Protein AF-A0A2V6LCK4-F1 (afdb_monomer_lite)

Radius of gyration: 18.02 Å; chains: 1; bounding box: 42×27×54 Å

Structure (mmCIF, N/CA/C/O backbone):
data_AF-A0A2V6LCK4-F1
#
_entry.id   AF-A0A2V6LCK4-F1
#
loop_
_atom_site.group_PDB
_atom_site.id
_atom_site.type_symbol
_atom_site.label_atom_id
_atom_site.label_alt_id
_atom_site.label_comp_id
_atom_site.label_asym_id
_atom_site.label_entity_id
_atom_site.label_seq_id
_atom_site.pdbx_PDB_ins_code
_atom_site.Cartn_x
_atom_site.Cartn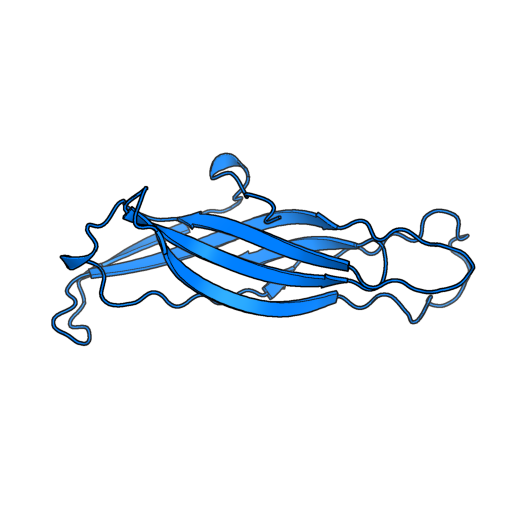_y
_atom_site.Cartn_z
_atom_site.occupancy
_atom_site.B_iso_or_equiv
_atom_site.auth_seq_id
_atom_site.auth_comp_id
_atom_site.auth_asym_id
_atom_site.auth_atom_id
_atom_site.pdbx_PDB_model_num
ATOM 1 N N . MET A 1 1 ? 8.890 13.890 -4.503 1.00 61.31 1 MET A N 1
ATOM 2 C CA . MET A 1 1 ? 7.519 14.355 -4.191 1.00 61.31 1 MET A CA 1
ATOM 3 C C . MET A 1 1 ? 6.619 13.171 -4.474 1.00 61.31 1 MET A C 1
ATOM 5 O O . MET A 1 1 ? 6.884 12.521 -5.471 1.00 61.31 1 MET A O 1
ATOM 9 N N . ALA A 1 2 ? 5.679 12.824 -3.595 1.00 78.75 2 ALA A N 1
ATOM 10 C CA . ALA A 1 2 ? 4.859 11.632 -3.807 1.00 78.75 2 ALA A CA 1
ATOM 11 C C . ALA A 1 2 ? 3.828 11.868 -4.920 1.00 78.75 2 ALA A C 1
ATOM 13 O O . ALA A 1 2 ? 3.155 12.902 -4.938 1.00 78.75 2 ALA A O 1
ATOM 14 N N . THR A 1 3 ? 3.697 10.904 -5.825 1.00 85.00 3 THR A N 1
ATOM 15 C CA . THR A 1 3 ? 2.604 10.833 -6.787 1.00 85.00 3 THR A CA 1
ATOM 16 C C . THR A 1 3 ? 1.333 10.415 -6.058 1.00 85.00 3 THR A C 1
ATOM 18 O O . THR A 1 3 ? 1.210 9.299 -5.550 1.00 85.00 3 THR A O 1
ATOM 21 N N . LYS A 1 4 ? 0.368 11.335 -5.994 1.00 88.69 4 LYS A N 1
ATOM 22 C CA . LYS A 1 4 ? -0.934 11.079 -5.377 1.00 88.69 4 LYS A CA 1
ATOM 23 C C . LYS A 1 4 ? -1.822 10.286 -6.334 1.00 88.69 4 LYS A C 1
ATOM 25 O O . LYS A 1 4 ? -2.170 10.788 -7.401 1.00 88.69 4 LYS A O 1
ATOM 30 N N . ILE A 1 5 ? -2.226 9.092 -5.917 1.00 87.44 5 ILE A N 1
ATOM 31 C CA . ILE A 1 5 ? -3.254 8.285 -6.570 1.00 87.44 5 ILE A CA 1
ATOM 32 C C . ILE A 1 5 ? -4.611 8.813 -6.104 1.00 87.44 5 ILE A C 1
ATOM 34 O O . ILE A 1 5 ? -4.933 8.789 -4.913 1.00 87.44 5 ILE A O 1
ATOM 38 N N . GLN A 1 6 ? -5.406 9.318 -7.041 1.00 85.50 6 GLN A N 1
ATOM 39 C CA . GLN A 1 6 ? -6.775 9.735 -6.757 1.00 85.50 6 GLN A CA 1
ATOM 40 C C . GLN A 1 6 ? -7.672 8.504 -6.593 1.00 85.50 6 GLN A C 1
ATOM 42 O O . GLN A 1 6 ? -7.454 7.473 -7.229 1.00 85.50 6 GLN A O 1
ATOM 47 N N . SER A 1 7 ? -8.704 8.596 -5.752 1.00 77.19 7 SER A N 1
ATOM 48 C CA . SER A 1 7 ? -9.577 7.451 -5.461 1.00 77.19 7 SER A CA 1
ATOM 49 C C . SER A 1 7 ? -10.290 6.904 -6.707 1.00 77.19 7 SER A C 1
ATOM 51 O O . SER A 1 7 ? -10.584 5.715 -6.763 1.00 77.19 7 SER A O 1
ATOM 53 N N . ASP A 1 8 ? -10.537 7.738 -7.721 1.00 82.06 8 ASP A N 1
ATOM 54 C CA . ASP A 1 8 ? -11.127 7.337 -9.006 1.00 82.06 8 ASP A CA 1
ATOM 55 C C . ASP A 1 8 ? -10.145 6.597 -9.934 1.00 82.06 8 ASP A C 1
ATOM 57 O O . ASP A 1 8 ? -10.570 5.943 -10.887 1.00 82.06 8 ASP A O 1
ATOM 61 N N . GLN A 1 9 ? -8.843 6.647 -9.642 1.00 84.81 9 GLN A N 1
ATOM 62 C CA . GLN A 1 9 ? -7.807 5.879 -10.337 1.00 84.81 9 GLN A CA 1
ATOM 63 C C . GLN A 1 9 ? -7.640 4.466 -9.764 1.00 84.81 9 GLN A C 1
ATOM 65 O O . GLN A 1 9 ? -6.986 3.628 -10.392 1.00 84.81 9 GLN A O 1
ATOM 70 N N . ILE A 1 10 ? -8.251 4.178 -8.609 1.00 86.12 10 ILE A N 1
ATOM 71 C CA . ILE A 1 10 ? -8.235 2.847 -8.007 1.00 86.12 10 ILE A CA 1
ATOM 72 C C . ILE A 1 10 ? -9.310 1.983 -8.669 1.00 86.12 10 ILE A C 1
ATOM 74 O O . ILE A 1 10 ? -10.515 2.157 -8.491 1.00 86.12 10 ILE A O 1
ATOM 78 N N . GLN A 1 11 ? -8.854 1.024 -9.460 1.00 85.75 11 GLN A N 1
ATOM 79 C CA . GLN A 1 11 ? -9.667 0.036 -10.148 1.00 85.75 11 GLN A CA 1
ATOM 80 C C . GLN A 1 11 ? -9.945 -1.159 -9.239 1.00 85.75 11 GLN A C 1
ATOM 82 O O . GLN A 1 11 ? -9.086 -1.575 -8.470 1.00 85.75 11 GLN A O 1
ATOM 87 N N . ASN A 1 12 ? -11.131 -1.759 -9.380 1.00 84.00 12 ASN A N 1
ATOM 88 C CA . ASN A 1 12 ? -11.541 -2.930 -8.596 1.00 84.00 12 ASN A CA 1
ATOM 89 C C . ASN A 1 12 ? -11.414 -2.710 -7.074 1.00 84.00 12 ASN A C 1
ATOM 91 O O . ASN A 1 12 ? -11.003 -3.613 -6.356 1.00 84.00 12 ASN A O 1
ATOM 95 N N . LEU A 1 13 ? -11.758 -1.508 -6.599 1.00 86.12 13 LEU A N 1
ATOM 96 C CA . LEU A 1 13 ? -11.770 -1.204 -5.173 1.00 86.12 13 LEU A CA 1
ATOM 97 C C . LEU A 1 13 ? -12.811 -2.078 -4.463 1.00 86.12 13 LEU A C 1
ATOM 99 O O . LEU A 1 13 ? -14.011 -1.993 -4.743 1.00 86.12 13 LEU A O 1
ATOM 103 N N . GLN A 1 14 ? -12.346 -2.898 -3.533 1.00 87.12 14 GLN A N 1
ATOM 104 C CA . GLN A 1 14 ? -13.164 -3.713 -2.652 1.00 87.12 14 GLN A CA 1
ATOM 105 C C . GLN A 1 14 ? -12.950 -3.247 -1.223 1.00 87.12 14 GLN A C 1
ATOM 107 O O . GLN A 1 14 ? -11.823 -3.071 -0.773 1.00 87.12 14 GLN A O 1
ATOM 112 N N . GLN A 1 15 ? -14.052 -3.055 -0.506 1.00 90.31 15 GLN A N 1
ATOM 113 C CA . GLN A 1 15 ? -14.024 -2.662 0.892 1.00 90.31 15 GLN A CA 1
ATOM 114 C C . GLN A 1 15 ? -14.913 -3.599 1.700 1.00 90.31 15 GLN A C 1
ATOM 116 O O . GLN A 1 15 ? -16.091 -3.788 1.390 1.00 90.31 15 GLN A O 1
ATOM 121 N N . LEU A 1 16 ? -14.336 -4.163 2.754 1.00 91.31 16 LEU A N 1
ATOM 122 C CA . LEU A 1 16 ? -15.026 -4.966 3.749 1.00 91.31 16 LEU A CA 1
ATOM 123 C C . LEU A 1 16 ? -14.964 -4.250 5.096 1.00 91.31 16 LEU A C 1
ATOM 125 O O . LEU A 1 16 ? -13.901 -3.800 5.523 1.00 91.31 16 LEU A O 1
ATOM 129 N N . ASP A 1 17 ? -16.112 -4.177 5.764 1.00 92.50 17 ASP A N 1
ATOM 130 C CA . ASP A 1 17 ? -16.243 -3.725 7.148 1.00 92.50 17 ASP A CA 1
ATOM 131 C C . ASP A 1 17 ? -16.673 -4.922 7.998 1.00 92.50 17 ASP A C 1
ATOM 133 O O . ASP A 1 17 ? -17.688 -5.573 7.720 1.00 92.50 17 ASP A O 1
ATOM 137 N N . ALA A 1 18 ? -15.866 -5.243 9.004 1.00 91.94 18 ALA A N 1
ATOM 138 C CA . ALA A 1 18 ? -16.109 -6.343 9.915 1.00 91.94 18 ALA A CA 1
ATOM 139 C C . ALA A 1 18 ? -16.056 -5.870 11.367 1.00 91.94 18 ALA A C 1
ATOM 141 O O . ALA A 1 18 ? -15.129 -5.180 11.792 1.00 91.94 18 ALA A O 1
ATOM 142 N N . VAL A 1 19 ? -17.015 -6.338 12.166 1.00 94.94 19 VAL A N 1
ATOM 143 C CA . VAL A 1 19 ? -16.943 -6.221 13.625 1.00 94.94 19 VAL A CA 1
ATOM 144 C C . VAL A 1 19 ? -15.973 -7.275 14.147 1.00 94.94 19 VAL A C 1
ATOM 146 O O . VAL A 1 19 ? -16.122 -8.463 13.857 1.00 94.94 19 VAL A O 1
ATOM 149 N N . VAL A 1 20 ? -14.988 -6.847 14.932 1.00 92.94 20 VAL A N 1
ATOM 150 C CA . VAL A 1 20 ? -13.919 -7.710 15.449 1.00 92.94 20 VAL A CA 1
ATOM 151 C C . VAL A 1 20 ? -13.740 -7.536 16.954 1.00 92.94 20 VAL A C 1
ATOM 153 O O . VAL A 1 20 ? -14.134 -6.528 17.531 1.00 92.94 20 VAL A O 1
ATOM 156 N N . ALA A 1 21 ? -13.118 -8.525 17.592 1.00 93.81 21 ALA A N 1
ATOM 157 C CA . ALA A 1 21 ? -12.530 -8.389 18.922 1.00 93.81 21 ALA A CA 1
ATOM 158 C C . ALA A 1 21 ? -11.010 -8.257 18.754 1.00 93.81 21 ALA A C 1
ATOM 160 O O . ALA A 1 21 ? -10.268 -9.229 18.899 1.00 93.81 21 ALA A O 1
ATOM 161 N N . GLY A 1 22 ? -10.571 -7.079 18.314 1.00 87.56 22 GLY A N 1
ATOM 162 C CA . GLY A 1 22 ? -9.183 -6.804 17.961 1.00 87.56 22 GLY A CA 1
ATOM 163 C C . GLY A 1 22 ? -8.323 -6.352 19.149 1.00 87.56 22 GLY A C 1
ATOM 164 O O . GLY A 1 22 ? -8.825 -6.145 20.256 1.00 87.56 22 GLY A O 1
ATOM 165 N N . PRO A 1 23 ? -7.006 -6.195 18.941 1.00 87.31 23 PRO A N 1
ATOM 166 C CA . PRO A 1 23 ? -6.100 -5.677 19.963 1.00 87.31 23 PRO A CA 1
ATOM 167 C C . PRO A 1 23 ? -6.468 -4.239 20.359 1.00 87.31 23 PRO A C 1
ATOM 169 O O . PRO A 1 23 ? -7.037 -3.502 19.558 1.00 87.31 23 PRO A O 1
ATOM 172 N N . ASN A 1 24 ? -6.100 -3.831 21.578 1.00 89.88 24 ASN A N 1
ATOM 173 C CA . ASN A 1 24 ? -6.345 -2.482 22.112 1.00 89.88 24 ASN A CA 1
ATOM 174 C C . ASN A 1 24 ? -7.818 -2.039 21.998 1.00 89.88 24 ASN A C 1
ATOM 176 O O . ASN A 1 24 ? -8.102 -0.907 21.618 1.00 89.88 24 ASN A O 1
ATOM 180 N N . ASP A 1 25 ? -8.749 -2.958 22.278 1.00 88.25 25 ASP A N 1
ATOM 18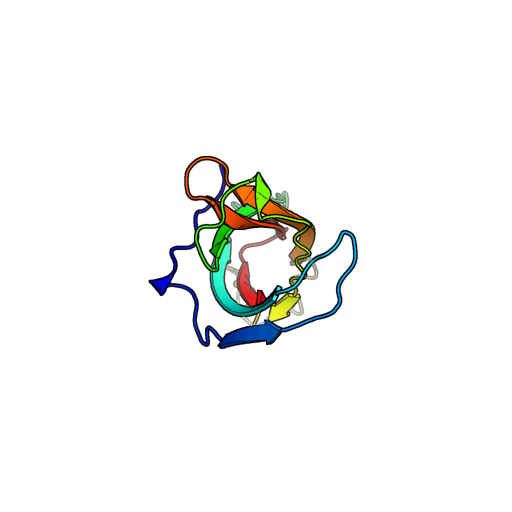1 C CA . ASP A 1 25 ? -10.199 -2.739 22.199 1.00 88.25 25 ASP A CA 1
ATOM 182 C C . ASP A 1 25 ? -10.713 -2.323 20.806 1.00 88.25 25 ASP A C 1
ATOM 184 O O . ASP A 1 25 ? -11.791 -1.733 20.690 1.00 88.25 25 ASP A O 1
ATOM 188 N N . ALA A 1 26 ? -9.984 -2.659 19.734 1.00 90.12 26 ALA A N 1
ATOM 189 C CA . ALA A 1 26 ? -10.449 -2.449 18.367 1.00 90.12 26 ALA A CA 1
ATOM 190 C C . ALA A 1 26 ? -11.728 -3.262 18.098 1.00 90.12 26 ALA A C 1
ATOM 192 O O . ALA A 1 26 ? -11.748 -4.485 18.250 1.00 90.12 26 ALA A O 1
ATOM 193 N N . LYS A 1 27 ? -12.797 -2.576 17.674 1.00 93.31 27 LYS A N 1
ATOM 194 C CA . LYS A 1 27 ? -14.123 -3.179 17.423 1.00 93.31 27 LYS A CA 1
ATOM 195 C C . LYS A 1 27 ? -14.471 -3.316 15.949 1.00 93.31 27 LYS A C 1
ATOM 197 O O . LYS A 1 27 ? -15.432 -4.002 15.616 1.00 93.31 27 LYS A O 1
ATOM 202 N N . GLN A 1 28 ? -13.716 -2.649 15.086 1.00 92.25 28 GLN A N 1
ATOM 203 C CA . GLN A 1 28 ? -13.937 -2.622 13.649 1.00 92.25 28 GLN A CA 1
ATOM 204 C C . GLN A 1 28 ? -12.623 -2.893 12.930 1.00 92.25 28 GLN A C 1
ATOM 206 O O . GLN A 1 28 ? -11.566 -2.419 13.351 1.00 92.25 28 GLN A O 1
ATOM 211 N N . LEU A 1 29 ? -12.709 -3.673 11.861 1.00 91.81 29 LEU A N 1
ATOM 212 C CA . LEU A 1 29 ? -11.636 -3.921 10.918 1.00 91.81 29 LEU A CA 1
ATOM 213 C C . LEU A 1 29 ? -12.136 -3.520 9.536 1.00 91.81 29 LEU A C 1
ATOM 215 O O . LEU A 1 29 ? -13.119 -4.076 9.045 1.00 91.81 29 LEU A O 1
ATOM 219 N N . PHE A 1 30 ? -11.419 -2.591 8.915 1.00 91.12 30 PHE A N 1
ATOM 220 C CA . PHE A 1 30 ? -11.605 -2.242 7.517 1.00 91.12 30 PHE A CA 1
ATOM 221 C C . PHE A 1 30 ? -10.538 -2.961 6.703 1.00 91.12 30 PHE A C 1
ATOM 223 O O . PHE A 1 30 ? -9.347 -2.800 6.966 1.00 91.12 30 PHE A O 1
ATOM 230 N N . VAL A 1 31 ? -10.968 -3.766 5.736 1.00 91.69 31 VAL A N 1
ATOM 231 C CA . VAL A 1 31 ? -10.079 -4.360 4.734 1.00 91.69 31 VAL A CA 1
ATOM 232 C C . VAL A 1 31 ? -10.390 -3.694 3.411 1.00 91.69 31 VAL A C 1
ATOM 234 O O . VAL A 1 31 ? -11.551 -3.642 3.002 1.00 91.69 31 VAL A O 1
ATOM 237 N N . ILE A 1 32 ? -9.356 -3.164 2.776 1.00 90.75 32 ILE A N 1
ATOM 238 C CA . ILE A 1 32 ? -9.443 -2.510 1.480 1.00 90.75 32 ILE A CA 1
ATOM 239 C C . ILE A 1 32 ? -8.464 -3.232 0.567 1.00 90.75 32 ILE A C 1
ATOM 241 O O . ILE A 1 32 ? -7.330 -3.458 0.971 1.00 90.75 32 ILE A O 1
ATOM 245 N N . ASP A 1 33 ? -8.942 -3.608 -0.611 1.00 90.81 33 ASP A N 1
ATOM 246 C CA . ASP A 1 33 ? -8.145 -4.165 -1.701 1.00 90.81 33 ASP A CA 1
ATOM 247 C C . ASP A 1 33 ? -8.438 -3.328 -2.951 1.00 90.81 33 ASP A C 1
ATOM 249 O O . ASP A 1 33 ? -9.586 -2.927 -3.181 1.00 90.81 33 ASP A O 1
ATOM 253 N N . GLY A 1 34 ? -7.431 -3.004 -3.748 1.00 88.94 34 GLY A N 1
ATOM 254 C CA . GLY A 1 34 ? -7.635 -2.276 -4.992 1.00 88.94 34 GLY A CA 1
ATOM 255 C C . GLY A 1 34 ? -6.463 -2.389 -5.946 1.00 88.94 34 GLY A C 1
ATOM 256 O O . GLY A 1 34 ? -5.405 -2.897 -5.612 1.00 88.94 34 GLY A O 1
ATOM 257 N N . GLN A 1 35 ? -6.633 -1.893 -7.170 1.00 88.44 35 GLN A N 1
ATOM 258 C CA . GLN A 1 35 ? -5.555 -1.838 -8.155 1.00 88.44 35 GLN A CA 1
ATOM 259 C C . GLN A 1 35 ? -5.342 -0.413 -8.635 1.00 88.44 35 GLN A C 1
ATOM 261 O O . GLN A 1 35 ? -6.297 0.265 -8.991 1.00 88.44 35 GLN A O 1
ATOM 266 N N . SER A 1 36 ? -4.098 0.035 -8.731 1.00 85.12 36 SER A N 1
ATOM 267 C CA . SER A 1 36 ? -3.760 1.302 -9.381 1.00 85.12 36 SER A CA 1
ATOM 268 C C . SER A 1 36 ? -2.849 1.055 -10.576 1.00 85.12 36 SER A C 1
ATOM 270 O O . SER A 1 36 ? -2.043 0.124 -10.577 1.00 85.12 36 SER A O 1
ATOM 272 N N . HIS A 1 37 ? -2.985 1.877 -11.613 1.00 83.19 37 HIS A N 1
ATOM 273 C CA . HIS A 1 37 ? -2.098 1.875 -12.772 1.00 83.19 37 HIS A CA 1
ATOM 274 C C . HIS A 1 37 ? -1.221 3.122 -12.726 1.00 83.19 37 HIS A C 1
ATOM 276 O O . HIS A 1 37 ? -1.728 4.235 -12.583 1.00 83.19 37 HIS A O 1
ATOM 282 N N . SER A 1 38 ? 0.091 2.942 -12.835 1.00 75.69 38 SER A N 1
ATOM 283 C CA . SER A 1 38 ? 1.052 4.036 -12.808 1.00 75.69 38 SER A CA 1
ATOM 284 C C . SER A 1 38 ? 2.191 3.773 -13.784 1.00 75.69 38 SER A C 1
ATOM 286 O O . SER A 1 38 ? 2.813 2.711 -13.776 1.00 75.69 38 SER A O 1
ATOM 288 N N . ASP A 1 39 ? 2.469 4.765 -14.619 1.00 71.88 39 ASP A N 1
ATOM 289 C CA . ASP A 1 39 ? 3.619 4.751 -15.510 1.00 71.88 39 ASP A CA 1
ATOM 290 C C . ASP A 1 39 ? 4.830 5.300 -14.754 1.00 71.88 39 ASP A C 1
ATOM 292 O O . ASP A 1 39 ? 4.766 6.395 -14.190 1.00 71.88 39 ASP A O 1
ATOM 296 N N . LEU A 1 40 ? 5.922 4.536 -14.709 1.00 70.69 40 LEU A N 1
ATOM 297 C CA . LEU A 1 40 ? 7.197 5.015 -14.190 1.00 70.69 40 LEU A CA 1
ATOM 298 C C . LEU A 1 40 ? 8.192 5.118 -15.334 1.00 70.69 40 LEU A C 1
ATOM 300 O O . LEU A 1 40 ? 8.706 4.115 -15.831 1.00 70.69 40 LEU A O 1
ATOM 304 N N . ASP A 1 41 ? 8.516 6.351 -15.691 1.00 66.25 41 ASP A N 1
ATOM 305 C CA . ASP A 1 41 ? 9.570 6.630 -16.649 1.00 66.25 41 ASP A CA 1
ATOM 306 C C . ASP A 1 41 ? 10.917 6.791 -15.945 1.00 66.25 41 ASP A C 1
ATOM 308 O O . ASP A 1 41 ? 11.065 7.481 -14.930 1.00 66.25 41 ASP A O 1
ATOM 312 N N . VAL A 1 42 ? 11.934 6.167 -16.531 1.00 66.62 42 VAL A N 1
ATOM 313 C CA . VAL A 1 42 ? 13.331 6.361 -16.154 1.00 66.62 42 VAL A CA 1
ATOM 314 C C . VAL A 1 42 ? 14.029 7.031 -17.322 1.00 66.62 42 VAL A C 1
ATOM 316 O O . VAL A 1 42 ? 14.037 6.513 -18.439 1.00 66.62 42 VAL A O 1
ATOM 319 N N . SER A 1 43 ? 14.624 8.195 -17.072 1.00 61.44 43 SER A N 1
ATOM 320 C CA . SER A 1 43 ? 15.444 8.869 -18.070 1.00 61.44 43 SER A CA 1
ATOM 321 C C . SER A 1 43 ? 16.750 8.100 -18.288 1.00 61.44 43 SER A C 1
ATOM 323 O O . SER A 1 43 ? 17.416 7.674 -17.346 1.00 61.44 43 SER A O 1
ATOM 325 N N . TYR A 1 44 ? 17.129 7.926 -19.553 1.00 57.56 44 TYR A N 1
ATOM 326 C CA . TYR A 1 44 ? 18.421 7.363 -19.931 1.00 57.56 44 TYR A CA 1
ATOM 327 C C . TYR A 1 44 ? 19.380 8.495 -20.282 1.00 57.56 44 TYR A C 1
ATOM 329 O O . TYR A 1 44 ? 19.066 9.324 -21.139 1.00 57.56 44 TYR A O 1
ATOM 337 N N . GLN A 1 45 ? 20.554 8.526 -19.652 1.00 56.97 45 GLN A N 1
ATOM 338 C CA . GLN A 1 45 ? 21.602 9.484 -19.991 1.00 56.97 45 GLN A CA 1
ATOM 339 C C . GLN A 1 45 ? 22.955 8.772 -20.108 1.00 56.97 45 GLN A C 1
ATOM 341 O O . GLN A 1 45 ? 23.340 7.997 -19.236 1.00 56.97 45 GLN A O 1
ATOM 346 N N . ASP A 1 46 ? 23.663 9.023 -21.214 1.00 55.69 46 ASP A N 1
ATOM 347 C CA . ASP A 1 46 ? 25.070 8.655 -21.445 1.00 55.69 46 ASP A CA 1
ATOM 348 C C . ASP A 1 46 ? 25.460 7.201 -21.111 1.00 55.69 46 ASP A C 1
ATOM 350 O O . ASP A 1 46 ? 26.501 6.935 -20.513 1.00 55.69 46 ASP A O 1
ATOM 354 N N . ASN A 1 47 ? 24.645 6.230 -21.533 1.00 55.84 47 ASN A N 1
ATOM 355 C CA . ASN A 1 47 ? 24.870 4.797 -21.308 1.00 55.84 47 ASN A CA 1
ATOM 356 C C . ASN A 1 47 ? 24.868 4.329 -19.839 1.00 55.84 47 ASN A C 1
ATOM 358 O O . ASN A 1 47 ? 25.274 3.199 -19.555 1.00 55.84 47 ASN A O 1
ATOM 362 N N . ILE A 1 48 ? 24.376 5.153 -18.912 1.00 57.31 48 ILE A N 1
ATOM 363 C CA . ILE A 1 48 ? 24.202 4.790 -17.506 1.00 57.31 48 ILE A CA 1
ATOM 364 C C . ILE A 1 48 ? 22.721 4.495 -17.259 1.00 57.31 48 ILE A C 1
ATOM 366 O O . ILE A 1 48 ? 21.857 5.342 -17.478 1.00 57.31 48 ILE A O 1
ATOM 370 N N . THR A 1 49 ? 22.430 3.285 -16.782 1.00 58.06 49 THR A N 1
ATOM 371 C CA . THR A 1 49 ? 21.109 2.931 -16.255 1.00 58.06 49 THR A CA 1
ATOM 372 C C . THR A 1 49 ? 20.889 3.698 -14.952 1.00 58.06 49 THR A C 1
ATOM 374 O O . THR A 1 49 ? 21.522 3.398 -13.939 1.00 58.06 49 THR A O 1
ATOM 377 N N . LEU A 1 50 ? 20.031 4.717 -14.984 1.00 66.12 50 LEU A N 1
ATOM 378 C CA . LEU A 1 50 ? 19.606 5.434 -13.784 1.00 66.12 50 LEU A CA 1
ATOM 379 C C . LEU A 1 50 ? 18.523 4.622 -13.062 1.00 66.12 50 LEU A C 1
ATOM 381 O O . LEU A 1 50 ? 17.739 3.928 -13.694 1.00 66.12 50 LEU A O 1
ATOM 385 N N . SER A 1 51 ? 18.480 4.681 -11.732 1.00 72.50 51 SER A N 1
ATOM 386 C CA . SER A 1 51 ? 17.339 4.171 -10.967 1.00 72.50 51 SER A CA 1
ATOM 387 C C . SER A 1 51 ? 16.492 5.342 -10.504 1.00 72.50 51 SER A C 1
ATOM 389 O O . SER A 1 51 ? 17.046 6.295 -9.954 1.00 72.50 51 SER A O 1
ATOM 391 N N . ASN A 1 52 ? 15.178 5.253 -10.669 1.00 79.25 52 ASN A N 1
ATOM 392 C CA . ASN A 1 52 ? 14.249 6.231 -10.123 1.00 79.25 52 ASN A CA 1
ATOM 393 C C . ASN A 1 52 ? 13.448 5.607 -8.975 1.00 79.25 52 ASN A C 1
ATOM 395 O O . ASN A 1 52 ? 12.989 4.468 -9.095 1.00 79.25 52 ASN A O 1
ATOM 399 N N . ASN A 1 53 ? 13.309 6.349 -7.876 1.00 84.56 53 ASN A N 1
ATOM 400 C CA . ASN A 1 53 ? 12.418 5.992 -6.779 1.00 84.56 53 ASN A CA 1
ATOM 401 C C . ASN A 1 53 ? 11.179 6.869 -6.888 1.00 84.56 53 ASN A C 1
ATOM 403 O O . ASN A 1 53 ? 11.284 8.093 -6.824 1.00 84.56 53 ASN A O 1
ATOM 407 N N . GLU A 1 54 ? 10.024 6.232 -6.994 1.00 86.12 54 GLU A N 1
ATOM 408 C CA . GLU A 1 54 ? 8.738 6.906 -7.012 1.00 86.12 54 GLU A CA 1
ATOM 409 C C . GLU A 1 54 ? 7.944 6.490 -5.776 1.00 86.12 54 GLU A C 1
ATOM 411 O O . GLU A 1 54 ? 7.895 5.309 -5.419 1.00 86.12 54 GLU A O 1
ATOM 416 N N . ILE A 1 55 ? 7.342 7.473 -5.109 1.00 90.38 55 ILE A N 1
ATOM 417 C CA . ILE A 1 55 ? 6.478 7.238 -3.954 1.00 90.38 55 ILE A CA 1
ATOM 418 C C . ILE A 1 55 ? 5.048 7.450 -4.416 1.00 90.38 55 ILE A C 1
ATOM 420 O O . ILE A 1 55 ? 4.687 8.555 -4.809 1.00 90.38 55 ILE A O 1
ATOM 424 N N . PHE A 1 56 ? 4.234 6.412 -4.322 1.00 89.50 56 PHE A N 1
ATOM 425 C CA . PHE A 1 56 ? 2.805 6.462 -4.577 1.00 89.50 56 PHE A CA 1
ATOM 426 C C . PHE A 1 56 ? 2.065 6.595 -3.260 1.00 89.50 56 PHE A C 1
ATOM 428 O O . PHE A 1 56 ? 2.341 5.842 -2.329 1.00 89.50 56 PHE A O 1
ATOM 435 N N . ALA A 1 57 ? 1.126 7.532 -3.188 1.00 91.69 57 ALA A N 1
ATOM 436 C CA . ALA A 1 57 ? 0.315 7.753 -1.999 1.00 91.69 57 ALA A CA 1
ATOM 437 C C . ALA A 1 57 ? -1.175 7.734 -2.344 1.00 91.69 57 ALA A C 1
ATOM 439 O O . ALA A 1 57 ? -1.594 8.400 -3.292 1.00 91.69 57 ALA A O 1
ATOM 440 N N . ALA A 1 58 ? -1.978 7.006 -1.572 1.00 90.25 58 ALA A N 1
ATOM 441 C CA . ALA A 1 58 ? -3.432 6.956 -1.714 1.00 90.25 58 ALA A CA 1
ATOM 442 C C . ALA A 1 58 ? -4.106 7.146 -0.351 1.00 90.25 58 ALA A C 1
ATOM 444 O O . ALA A 1 58 ? -3.703 6.519 0.622 1.00 90.25 58 ALA A O 1
ATOM 445 N N . LEU A 1 59 ? -5.158 7.969 -0.294 1.00 91.12 59 LEU A N 1
ATOM 446 C CA . LEU A 1 59 ? -6.020 8.083 0.886 1.00 91.12 59 LEU A CA 1
ATOM 447 C C . LEU A 1 59 ? -7.195 7.112 0.743 1.00 91.12 59 LEU A C 1
ATOM 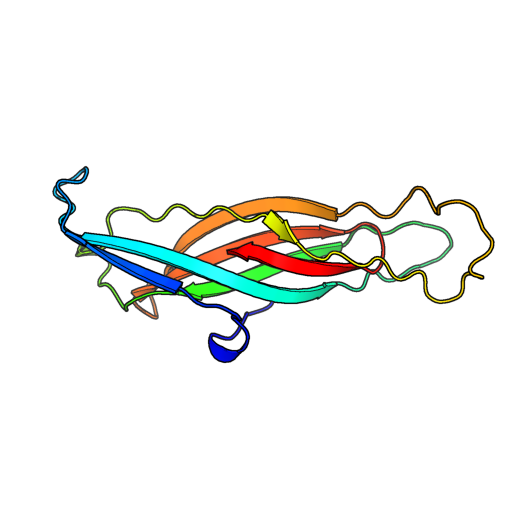449 O O . LEU A 1 59 ? -7.975 7.212 -0.209 1.00 91.12 59 LEU A O 1
ATOM 453 N N . LEU A 1 60 ? -7.303 6.170 1.678 1.00 88.25 60 LEU A N 1
ATOM 454 C CA . LEU A 1 60 ? -8.235 5.049 1.641 1.00 88.25 60 LEU A CA 1
ATOM 455 C C . LEU A 1 60 ? -9.115 4.989 2.892 1.00 88.25 60 LEU A C 1
ATOM 457 O O . LEU A 1 60 ? -8.733 5.380 3.995 1.00 88.25 60 LEU A O 1
ATOM 461 N N . GLY A 1 61 ? -10.303 4.416 2.712 1.00 81.75 61 GLY A N 1
ATOM 462 C CA . GLY A 1 61 ? -11.220 4.119 3.805 1.00 81.75 61 GLY A CA 1
ATOM 463 C C . GLY A 1 61 ? -11.955 5.340 4.346 1.00 81.75 61 GLY A C 1
ATOM 464 O O . GLY A 1 61 ? -12.066 6.383 3.698 1.00 81.75 61 GLY A O 1
ATOM 465 N N . LEU A 1 62 ? -12.533 5.164 5.530 1.00 79.06 62 LEU A N 1
ATOM 466 C CA . LEU A 1 62 ? -13.337 6.185 6.192 1.00 79.06 62 LEU A CA 1
ATOM 467 C C . LEU A 1 62 ? -12.444 7.191 6.923 1.00 79.06 62 LEU A C 1
ATOM 469 O O . LEU A 1 62 ? -11.390 6.826 7.432 1.00 79.06 62 LEU A O 1
ATOM 473 N N . GLY A 1 63 ? -12.913 8.436 7.024 1.00 83.31 63 GLY A N 1
ATOM 474 C CA . GLY A 1 63 ? -12.299 9.453 7.875 1.00 83.31 63 GLY A CA 1
ATOM 475 C C . GLY A 1 63 ? -12.509 9.115 9.351 1.00 83.31 63 GLY A C 1
ATOM 476 O O . GLY A 1 63 ? -13.573 9.383 9.914 1.00 83.31 63 GLY A O 1
ATOM 477 N N . LEU A 1 64 ? -11.511 8.489 9.962 1.00 83.12 64 LEU A N 1
ATOM 478 C CA . LEU A 1 64 ? -11.436 8.195 11.383 1.00 83.12 64 LEU A CA 1
ATOM 479 C C . LEU A 1 64 ? -10.838 9.388 12.130 1.00 83.12 64 LEU A C 1
ATOM 481 O O . LEU A 1 64 ? -9.965 10.098 11.642 1.00 83.12 64 LEU A O 1
ATOM 485 N N . LYS A 1 65 ? -11.281 9.603 13.367 1.00 83.88 65 LYS A N 1
ATOM 486 C CA . LYS A 1 65 ? -10.524 10.455 14.289 1.00 83.88 65 LYS A CA 1
ATOM 487 C C . LYS A 1 65 ? -9.276 9.698 14.736 1.00 83.88 65 LYS A C 1
ATOM 489 O O . LYS A 1 65 ? -9.355 8.491 14.950 1.00 83.88 65 LYS A O 1
ATOM 494 N N . ASN A 1 66 ? -8.181 10.405 15.015 1.00 79.62 66 ASN A N 1
ATOM 495 C CA . ASN A 1 66 ? -6.949 9.796 15.540 1.00 79.62 66 ASN A CA 1
ATOM 496 C C . ASN A 1 66 ? -7.189 8.900 16.773 1.00 79.62 66 ASN A C 1
ATOM 498 O O . ASN A 1 66 ? -6.570 7.854 16.907 1.00 79.62 66 ASN A O 1
ATOM 502 N N . GLU A 1 67 ? -8.142 9.253 17.641 1.00 84.88 67 GLU A N 1
ATOM 503 C CA . GLU A 1 67 ? -8.521 8.453 18.821 1.00 84.88 67 GLU A CA 1
ATOM 504 C C . GLU A 1 67 ? -9.227 7.126 18.484 1.00 84.88 67 GLU A C 1
ATOM 506 O O . GLU A 1 67 ? -9.325 6.238 19.326 1.00 84.88 67 GLU A O 1
ATOM 511 N N . GLN A 1 68 ? -9.764 7.001 17.269 1.00 87.06 68 GLN A N 1
ATOM 512 C CA . GLN A 1 68 ? -10.455 5.810 16.767 1.00 87.06 68 GLN A CA 1
ATOM 513 C C . GLN A 1 68 ? -9.515 4.896 15.972 1.00 87.06 68 GLN A C 1
ATOM 515 O O . GLN A 1 68 ? -9.861 3.746 15.700 1.00 87.06 68 GLN A O 1
ATOM 520 N N . PHE A 1 69 ? -8.337 5.398 15.600 1.00 89.50 69 PHE A N 1
ATOM 521 C CA . PHE A 1 69 ? -7.334 4.657 14.859 1.00 89.50 69 PHE A CA 1
ATOM 522 C C . PHE A 1 69 ? -6.423 3.880 15.810 1.00 89.50 69 PHE A C 1
ATOM 524 O O . PHE A 1 69 ? -5.752 4.448 16.668 1.00 89.50 69 PHE A O 1
ATOM 531 N N . VAL A 1 70 ? -6.378 2.559 15.639 1.00 91.00 70 VAL A N 1
ATOM 532 C CA . VAL A 1 70 ? -5.490 1.692 16.428 1.00 91.00 70 VAL A CA 1
ATOM 533 C C . VAL A 1 70 ? -4.208 1.378 15.662 1.00 91.00 70 VAL A C 1
ATOM 535 O O . VAL A 1 70 ? -3.116 1.425 16.230 1.00 91.00 70 VAL A O 1
ATOM 538 N N . ARG A 1 71 ? -4.339 1.000 14.387 1.00 91.38 71 ARG A N 1
ATOM 539 C CA . ARG A 1 71 ? -3.238 0.616 13.498 1.00 91.38 71 ARG A CA 1
ATOM 540 C C . ARG A 1 71 ? -3.748 0.483 12.063 1.00 91.38 71 ARG A C 1
ATOM 542 O O . ARG A 1 71 ? -4.863 0.008 11.863 1.00 91.38 71 ARG A O 1
ATOM 549 N N . ALA A 1 72 ? -2.876 0.764 11.099 1.00 92.50 72 ALA A N 1
ATOM 550 C CA . ALA A 1 72 ? -2.985 0.304 9.722 1.00 92.50 72 ALA A CA 1
ATOM 551 C C . ALA A 1 72 ? -1.811 -0.623 9.389 1.00 92.50 72 ALA A C 1
ATOM 553 O O . ALA A 1 72 ? -0.742 -0.562 10.000 1.00 92.50 72 ALA A O 1
ATOM 554 N N . ILE A 1 73 ? -2.052 -1.537 8.459 1.00 92.81 73 ILE A N 1
ATOM 555 C CA . ILE A 1 73 ? -1.039 -2.395 7.853 1.00 92.81 73 ILE A CA 1
ATOM 556 C C . ILE A 1 73 ? -1.358 -2.384 6.368 1.00 92.81 73 ILE A C 1
ATOM 558 O O . ILE A 1 73 ? -2.505 -2.630 6.001 1.00 92.81 73 ILE A O 1
ATOM 562 N N . ALA A 1 74 ? -0.356 -2.122 5.540 1.00 93.50 74 ALA A N 1
ATOM 563 C CA . ALA A 1 74 ? -0.480 -2.215 4.098 1.00 93.50 74 ALA A CA 1
ATOM 564 C C . ALA A 1 74 ? 0.489 -3.255 3.547 1.00 93.50 74 ALA A C 1
ATOM 566 O O . ALA A 1 74 ? 1.581 -3.486 4.073 1.00 93.50 74 ALA A O 1
ATOM 567 N N . THR A 1 75 ? 0.064 -3.878 2.460 1.00 93.25 75 THR A N 1
ATOM 568 C CA . THR A 1 75 ? 0.880 -4.746 1.623 1.00 93.25 75 THR A CA 1
ATOM 569 C C . THR A 1 75 ? 0.680 -4.302 0.193 1.00 93.25 75 THR A C 1
ATOM 571 O O . THR A 1 75 ? -0.411 -3.885 -0.157 1.00 93.25 75 THR A O 1
ATOM 574 N N . ALA A 1 76 ? 1.711 -4.401 -0.633 1.00 91.50 76 ALA A N 1
ATOM 575 C CA . ALA A 1 76 ? 1.578 -4.103 -2.047 1.00 91.50 76 ALA A CA 1
ATOM 576 C C . ALA A 1 76 ? 2.324 -5.149 -2.862 1.00 91.50 76 ALA A C 1
ATOM 578 O O . ALA A 1 76 ? 3.315 -5.731 -2.407 1.00 91.50 76 ALA A O 1
ATOM 579 N N . LEU A 1 77 ? 1.850 -5.373 -4.080 1.00 88.88 77 LEU A N 1
ATOM 580 C CA . LEU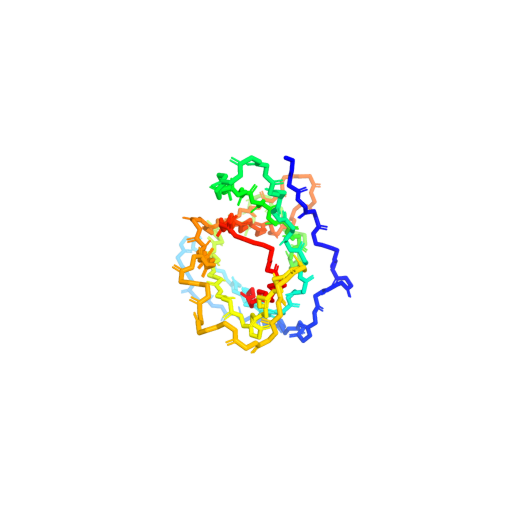 A 1 77 ? 2.512 -6.227 -5.055 1.00 88.88 77 LEU A CA 1
ATOM 581 C C . LEU A 1 77 ? 2.347 -5.643 -6.457 1.00 88.88 77 LEU A C 1
ATOM 583 O O . LEU A 1 77 ? 1.406 -4.900 -6.735 1.00 88.88 77 LEU A O 1
ATOM 587 N N . PHE A 1 78 ? 3.268 -5.990 -7.353 1.00 84.75 78 PHE A N 1
ATOM 588 C CA . PHE A 1 78 ? 3.154 -5.610 -8.755 1.00 84.75 78 PHE A CA 1
ATOM 589 C C . PHE A 1 78 ? 2.328 -6.624 -9.536 1.00 84.75 78 PHE A C 1
ATOM 591 O O . PHE A 1 78 ? 2.596 -7.826 -9.485 1.00 84.75 78 PHE A O 1
ATOM 598 N N . THR A 1 79 ? 1.388 -6.135 -10.339 1.00 79.94 79 THR A N 1
ATOM 599 C CA . THR A 1 79 ? 0.694 -6.932 -11.351 1.00 79.94 79 THR A CA 1
ATOM 600 C C . THR A 1 79 ? 0.812 -6.305 -12.728 1.00 79.94 79 THR A C 1
ATOM 602 O O . THR A 1 79 ? 1.069 -5.113 -12.878 1.00 79.94 79 THR A O 1
ATOM 605 N N . LYS A 1 80 ? 0.633 -7.132 -13.769 1.00 72.56 80 LYS A N 1
ATOM 606 C CA . LYS A 1 80 ? 0.551 -6.699 -15.179 1.00 72.56 80 LYS A CA 1
ATOM 607 C C . LYS A 1 80 ? 1.666 -5.715 -15.586 1.00 72.56 80 LYS A C 1
ATOM 609 O O . LYS A 1 80 ? 1.417 -4.771 -16.335 1.00 72.56 80 LYS A O 1
ATOM 614 N N . THR A 1 81 ? 2.878 -5.934 -15.080 1.00 68.81 81 THR A N 1
ATOM 615 C CA . THR A 1 81 ? 4.045 -5.093 -15.352 1.00 68.81 81 THR A CA 1
ATOM 616 C C . THR A 1 81 ? 4.465 -5.241 -16.809 1.00 68.81 81 THR A C 1
ATOM 618 O O . THR A 1 81 ? 4.692 -6.358 -17.275 1.00 68.81 81 THR A O 1
ATOM 621 N N . THR A 1 82 ? 4.578 -4.121 -17.523 1.00 68.19 82 THR A N 1
ATOM 622 C CA . THR A 1 82 ? 5.106 -4.084 -18.893 1.00 68.19 82 THR A CA 1
ATOM 623 C C . THR A 1 82 ? 6.342 -3.203 -18.905 1.00 68.19 82 THR A C 1
ATOM 625 O O . THR A 1 82 ? 6.299 -2.070 -18.439 1.00 68.19 82 THR A O 1
ATOM 628 N N . VAL A 1 83 ? 7.452 -3.729 -19.413 1.00 67.62 83 VAL A N 1
ATOM 629 C CA . VAL A 1 83 ? 8.681 -2.956 -19.604 1.00 67.62 83 VAL A CA 1
ATOM 630 C C . VAL A 1 83 ? 8.703 -2.477 -21.047 1.00 67.62 83 VAL A C 1
ATOM 632 O O . VAL A 1 83 ? 8.595 -3.307 -21.954 1.00 67.62 83 VAL A O 1
ATOM 635 N N . ASP A 1 84 ? 8.836 -1.168 -21.252 1.00 63.22 84 ASP A N 1
ATOM 636 C CA . ASP A 1 84 ? 9.055 -0.599 -22.580 1.00 63.22 84 ASP A CA 1
ATOM 637 C C . ASP A 1 84 ? 10.524 -0.188 -22.729 1.00 63.22 84 ASP A C 1
ATOM 639 O O . ASP A 1 84 ? 11.128 0.392 -21.829 1.00 63.22 84 ASP A O 1
ATOM 643 N N . TYR A 1 85 ? 11.102 -0.498 -23.886 1.00 63.78 85 TYR A N 1
ATOM 644 C CA . TYR A 1 85 ? 12.481 -0.167 -24.232 1.00 63.78 85 TYR A CA 1
ATOM 645 C C . TYR A 1 85 ? 12.471 0.810 -25.414 1.00 63.78 85 TYR A C 1
ATOM 647 O O . TYR A 1 85 ? 12.759 0.403 -26.551 1.00 63.78 85 TYR A O 1
ATOM 655 N N . PRO A 1 86 ? 12.136 2.096 -25.190 1.00 54.00 86 PRO A N 1
ATOM 656 C CA . PRO A 1 86 ? 12.012 3.061 -26.272 1.00 54.00 86 PRO A CA 1
ATOM 657 C C . PRO A 1 86 ? 13.326 3.160 -27.063 1.00 54.00 86 PRO A C 1
ATOM 659 O O . PRO A 1 86 ? 14.394 3.440 -26.519 1.00 54.00 86 PRO A O 1
ATOM 662 N N . GLY A 1 87 ? 13.252 2.896 -28.372 1.00 52.81 87 GLY A N 1
ATOM 663 C CA . GLY A 1 87 ? 14.390 2.983 -29.297 1.00 52.81 87 GLY A CA 1
ATOM 664 C C . GLY A 1 87 ? 15.204 1.698 -29.513 1.00 52.81 87 GLY A C 1
ATOM 665 O O . GLY A 1 87 ? 16.187 1.746 -30.254 1.00 52.81 87 GLY A O 1
ATOM 666 N N . ARG A 1 88 ? 14.819 0.543 -28.941 1.00 54.38 88 ARG A N 1
ATOM 667 C CA . ARG A 1 88 ? 15.457 -0.760 -29.233 1.00 54.38 88 ARG A CA 1
ATOM 668 C C . ARG A 1 88 ? 14.596 -1.630 -30.155 1.00 54.38 88 ARG A C 1
ATOM 670 O O . ARG A 1 88 ? 13.387 -1.738 -29.987 1.00 54.38 88 ARG A O 1
ATOM 677 N N . ALA A 1 89 ? 15.222 -2.267 -31.148 1.00 49.22 89 ALA A N 1
ATOM 678 C CA . ALA A 1 89 ? 14.531 -3.176 -32.065 1.00 49.22 89 ALA A CA 1
ATOM 679 C C . ALA A 1 89 ? 14.124 -4.489 -31.351 1.00 49.22 8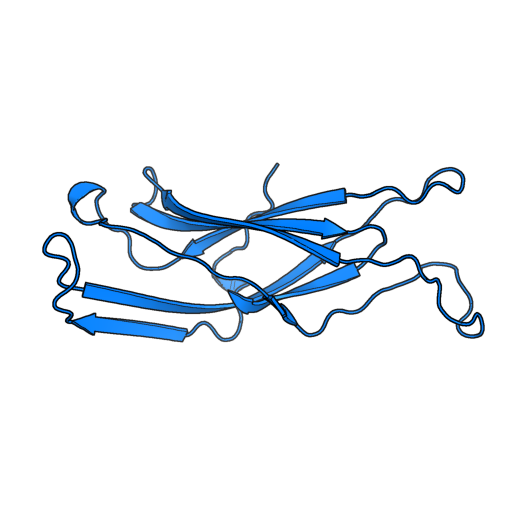9 ALA A C 1
ATOM 681 O O . ALA A 1 89 ? 14.928 -5.025 -30.585 1.00 49.22 89 ALA A O 1
ATOM 682 N N . PRO A 1 90 ? 12.949 -5.076 -31.658 1.00 48.00 90 PRO A N 1
ATOM 683 C CA . PRO A 1 90 ? 12.383 -6.250 -30.968 1.00 48.00 90 PRO A CA 1
ATOM 684 C C . PRO A 1 90 ? 13.185 -7.563 -31.107 1.00 48.00 90 PRO A C 1
ATOM 686 O O . PRO A 1 90 ? 12.757 -8.601 -30.615 1.00 48.00 90 PRO A O 1
ATOM 689 N N . ALA A 1 91 ? 14.341 -7.543 -31.778 1.00 46.91 91 ALA A N 1
ATOM 690 C CA . ALA A 1 91 ? 15.165 -8.718 -32.069 1.00 46.91 91 ALA A CA 1
ATOM 691 C C . ALA A 1 91 ? 16.415 -8.858 -31.175 1.00 46.91 91 ALA A C 1
ATOM 693 O O . ALA A 1 91 ? 17.230 -9.748 -31.415 1.00 46.91 91 ALA A O 1
ATOM 694 N N . GLN A 1 92 ? 16.599 -8.007 -30.159 1.00 45.19 92 GLN A N 1
ATOM 695 C CA . GLN A 1 92 ? 17.689 -8.181 -29.195 1.00 45.19 92 GLN A CA 1
ATOM 696 C C . GLN A 1 92 ? 17.226 -9.059 -28.018 1.00 45.19 92 GLN A C 1
ATOM 698 O O . GLN A 1 92 ? 16.256 -8.704 -27.348 1.00 45.19 92 GLN A O 1
ATOM 703 N N . PRO A 1 93 ? 17.894 -10.198 -27.746 1.00 43.16 93 PRO A N 1
ATOM 704 C CA . PRO A 1 93 ? 17.576 -11.025 -26.592 1.00 43.16 93 PRO A CA 1
ATOM 705 C C . PRO A 1 93 ? 17.801 -10.203 -25.323 1.00 43.16 93 PRO A C 1
ATOM 707 O O . PRO A 1 93 ? 18.907 -9.714 -25.119 1.00 43.16 93 PRO A O 1
ATOM 710 N N . ALA A 1 94 ? 16.726 -10.047 -24.543 1.00 45.28 94 ALA A N 1
ATOM 711 C CA . ALA A 1 94 ? 16.634 -9.466 -23.205 1.00 45.28 94 ALA A CA 1
ATOM 712 C C . ALA A 1 94 ? 17.679 -8.381 -22.887 1.00 45.28 94 ALA A C 1
ATOM 714 O O . ALA A 1 94 ? 18.815 -8.676 -22.521 1.00 45.28 94 ALA A O 1
ATOM 715 N N . ALA A 1 95 ? 17.269 -7.112 -22.898 1.00 48.88 95 ALA A N 1
ATOM 716 C CA . ALA A 1 95 ? 17.922 -6.144 -22.028 1.00 48.88 95 ALA A CA 1
ATOM 717 C C . ALA A 1 95 ? 17.716 -6.622 -20.577 1.00 48.88 95 ALA A C 1
ATOM 719 O O . ALA A 1 95 ? 16.671 -6.418 -19.966 1.00 48.88 95 ALA A O 1
ATOM 720 N N . THR A 1 96 ? 18.711 -7.338 -20.060 1.00 52.62 96 THR A N 1
ATOM 721 C CA . THR A 1 96 ? 18.808 -7.943 -18.724 1.00 52.62 96 THR A CA 1
ATOM 722 C C . THR A 1 96 ? 18.914 -6.899 -17.598 1.00 52.62 96 THR A C 1
ATOM 724 O O . THR A 1 96 ? 19.664 -7.104 -16.648 1.00 52.62 96 THR A O 1
ATOM 727 N N . GLY A 1 97 ? 18.244 -5.749 -17.720 1.00 55.62 97 GLY A N 1
ATOM 728 C CA . GLY A 1 97 ? 18.493 -4.559 -16.898 1.00 55.62 97 GLY A CA 1
ATOM 729 C C . GLY A 1 97 ? 17.265 -3.928 -16.248 1.00 55.62 97 GLY A C 1
ATOM 730 O O . GLY A 1 97 ? 17.424 -3.222 -15.252 1.00 55.62 97 GLY A O 1
ATOM 731 N N . ALA A 1 98 ? 16.055 -4.209 -16.740 1.00 62.12 98 ALA A N 1
ATOM 732 C CA . ALA A 1 98 ? 14.832 -3.675 -16.156 1.00 62.12 98 ALA A CA 1
ATOM 733 C C . ALA A 1 98 ? 14.446 -4.469 -14.902 1.00 62.12 98 ALA A C 1
ATOM 735 O O . ALA A 1 98 ? 14.028 -5.625 -14.967 1.00 62.12 98 ALA A O 1
ATOM 736 N N . ALA A 1 99 ? 14.604 -3.831 -13.751 1.00 70.31 99 ALA A N 1
ATOM 737 C CA . ALA A 1 99 ? 14.201 -4.331 -12.457 1.00 70.31 99 ALA A CA 1
ATOM 738 C C . ALA A 1 99 ? 13.208 -3.342 -11.858 1.00 70.31 99 ALA A C 1
ATOM 740 O O . ALA A 1 99 ? 13.435 -2.132 -11.851 1.00 70.31 99 ALA A O 1
ATOM 741 N N . CYS A 1 100 ? 12.119 -3.885 -11.335 1.00 76.25 100 CYS A N 1
ATOM 742 C CA . CYS A 1 100 ? 11.191 -3.153 -10.505 1.00 76.25 100 CYS A CA 1
ATOM 743 C C . CYS A 1 100 ? 11.113 -3.846 -9.147 1.00 76.25 100 CYS A C 1
ATOM 745 O O . CYS A 1 100 ? 11.025 -5.074 -9.077 1.00 76.25 100 CYS A O 1
ATOM 747 N N . LYS A 1 101 ? 11.173 -3.073 -8.066 1.00 85.44 101 LYS A N 1
ATOM 748 C CA . LYS A 1 101 ? 10.991 -3.589 -6.708 1.00 85.44 101 LYS A CA 1
ATOM 749 C C . LYS A 1 101 ? 10.201 -2.603 -5.866 1.00 85.44 101 LYS A C 1
ATOM 751 O O . LYS A 1 101 ? 10.351 -1.392 -6.012 1.00 85.44 101 LYS A O 1
ATOM 756 N N . ILE A 1 102 ? 9.411 -3.146 -4.953 1.00 89.75 102 ILE A N 1
ATOM 757 C CA . ILE A 1 102 ? 8.820 -2.383 -3.860 1.00 89.75 102 ILE A CA 1
ATOM 758 C C . ILE A 1 102 ? 9.902 -2.259 -2.791 1.00 89.75 102 ILE A C 1
ATOM 760 O O . ILE A 1 102 ? 10.458 -3.262 -2.342 1.00 89.75 102 ILE A O 1
ATOM 764 N N . VAL A 1 103 ? 10.258 -1.026 -2.457 1.00 93.25 103 VAL A N 1
ATOM 765 C CA . VAL A 1 103 ? 11.290 -0.694 -1.471 1.00 93.25 103 VAL A CA 1
ATOM 766 C C . VAL A 1 103 ? 10.679 -0.644 -0.079 1.00 93.25 103 VAL A C 1
ATOM 768 O O . VAL A 1 103 ? 11.234 -1.217 0.857 1.00 93.25 103 VAL A O 1
ATOM 771 N N . ALA A 1 104 ? 9.524 0.005 0.037 1.00 93.94 104 ALA A N 1
ATOM 772 C CA . ALA A 1 104 ? 8.802 0.161 1.283 1.00 93.94 104 ALA A CA 1
ATOM 773 C C . ALA A 1 104 ? 7.297 0.218 1.018 1.00 93.94 104 ALA A C 1
ATOM 775 O O . ALA A 1 104 ? 6.852 0.705 -0.023 1.00 93.94 104 ALA A O 1
ATOM 776 N N . VAL A 1 105 ? 6.533 -0.275 1.986 1.00 94.62 105 VAL A N 1
ATOM 777 C CA . VAL A 1 105 ? 5.087 -0.090 2.068 1.00 94.62 105 VAL A CA 1
ATOM 778 C C . VAL A 1 105 ? 4.793 0.329 3.493 1.00 94.62 105 VAL A C 1
ATOM 780 O O . VAL A 1 105 ? 5.236 -0.339 4.428 1.00 94.62 105 VAL A O 1
ATOM 783 N N . ASP A 1 106 ? 4.075 1.428 3.644 1.00 95.50 106 ASP A N 1
ATOM 784 C CA . ASP A 1 106 ? 3.656 1.945 4.936 1.00 95.50 106 ASP A CA 1
ATOM 785 C C . ASP A 1 106 ? 2.195 2.384 4.873 1.00 95.50 106 ASP A C 1
ATOM 787 O O . ASP A 1 106 ? 1.671 2.690 3.796 1.00 95.50 106 ASP A O 1
ATOM 791 N N . ALA A 1 107 ? 1.536 2.368 6.027 1.00 93.62 107 ALA A N 1
ATOM 792 C CA . ALA A 1 107 ? 0.210 2.933 6.156 1.00 93.62 107 ALA A CA 1
ATOM 793 C C . ALA A 1 107 ? 0.001 3.539 7.536 1.00 93.62 107 ALA A C 1
ATOM 795 O O . ALA A 1 107 ? 0.223 2.883 8.560 1.00 93.62 107 ALA A O 1
ATOM 796 N N . ASP A 1 108 ? -0.504 4.761 7.550 1.00 92.44 108 ASP A N 1
ATOM 797 C CA . ASP A 1 108 ? -0.829 5.509 8.752 1.00 92.44 108 ASP A CA 1
ATOM 798 C C . ASP A 1 108 ? -2.146 6.271 8.584 1.00 92.44 108 ASP A C 1
ATOM 800 O O . ASP A 1 108 ? -2.775 6.263 7.529 1.00 92.44 108 ASP A O 1
ATOM 804 N N . CYS A 1 109 ? -2.644 6.832 9.683 1.00 91.19 109 CYS A N 1
ATOM 805 C CA . CYS A 1 109 ? -3.799 7.715 9.628 1.00 91.19 109 CYS A CA 1
ATOM 806 C C . CYS A 1 109 ? -3.298 9.117 9.297 1.00 91.19 109 CYS A C 1
ATOM 808 O O . CYS A 1 109 ? -2.526 9.683 10.070 1.00 91.19 109 CYS A O 1
ATOM 810 N N . ASP A 1 110 ? -3.773 9.669 8.189 1.00 90.31 110 ASP A N 1
ATOM 811 C CA . ASP A 1 110 ? -3.549 11.061 7.835 1.00 90.31 110 ASP A CA 1
ATOM 812 C C . ASP A 1 110 ? -4.339 11.950 8.800 1.00 90.31 110 ASP A C 1
ATOM 814 O O . ASP A 1 110 ? -5.546 11.773 8.992 1.00 90.31 110 ASP A O 1
ATOM 818 N N . ASP A 1 111 ? -3.663 12.891 9.451 1.00 86.62 111 ASP A N 1
ATOM 819 C CA . ASP A 1 111 ? -4.251 13.733 10.491 1.00 86.62 111 ASP A CA 1
ATOM 820 C C . ASP A 1 111 ? -5.135 14.852 9.921 1.00 86.62 111 ASP A C 1
ATOM 822 O O . ASP A 1 111 ? -6.033 15.338 10.616 1.00 86.62 111 ASP A O 1
ATOM 826 N N . GLU A 1 112 ? -4.929 15.224 8.655 1.00 87.75 112 GLU A N 1
ATOM 827 C CA . GLU A 1 112 ? -5.724 16.231 7.950 1.00 87.75 112 GLU A CA 1
ATOM 828 C C . GLU A 1 112 ? -7.075 15.679 7.467 1.00 87.75 112 GLU A C 1
ATOM 830 O O . GLU A 1 112 ? -8.117 16.314 7.664 1.00 87.75 112 GLU A O 1
ATOM 835 N N . SER A 1 113 ? -7.084 14.501 6.838 1.00 85.56 113 SER A N 1
ATOM 836 C CA . SER A 1 113 ? -8.294 13.871 6.287 1.00 85.56 113 SER A CA 1
ATOM 837 C C . SER A 1 113 ? -8.953 12.861 7.229 1.00 85.56 113 SER A C 1
ATOM 839 O O . SER A 1 113 ? -10.133 12.537 7.057 1.00 85.56 113 SER A O 1
ATOM 841 N N . GLY A 1 114 ? -8.209 12.340 8.208 1.00 86.69 114 GLY A N 1
ATOM 842 C CA . GLY A 1 114 ? -8.609 11.205 9.040 1.00 86.69 114 GLY A CA 1
ATOM 843 C C . GLY A 1 114 ? -8.642 9.870 8.290 1.00 86.69 114 GLY A C 1
ATOM 844 O O . GLY A 1 114 ? -9.035 8.854 8.860 1.00 86.69 114 GLY A O 1
ATOM 845 N N . GLN A 1 115 ? -8.312 9.846 6.998 1.00 90.38 115 GLN A N 1
ATOM 846 C CA . GLN A 1 115 ? -8.288 8.618 6.206 1.00 90.38 115 GLN A CA 1
ATOM 847 C C . GLN A 1 115 ? -6.960 7.886 6.399 1.00 90.38 115 GLN A C 1
ATOM 849 O O . GLN A 1 115 ? -5.973 8.468 6.841 1.00 90.38 115 GLN A O 1
ATOM 854 N N . VAL A 1 116 ? -6.922 6.601 6.050 1.00 90.31 116 VAL A N 1
ATOM 855 C CA . VAL A 1 116 ? -5.657 5.863 6.041 1.00 90.31 116 VAL A CA 1
ATOM 856 C C . VAL A 1 116 ? -4.880 6.265 4.793 1.00 90.31 116 VAL A C 1
ATOM 858 O O . VAL A 1 116 ? -5.357 6.043 3.680 1.00 90.31 116 VAL A O 1
ATOM 861 N N . GLU A 1 117 ? -3.697 6.843 4.958 1.00 93.00 117 GLU A N 1
ATOM 8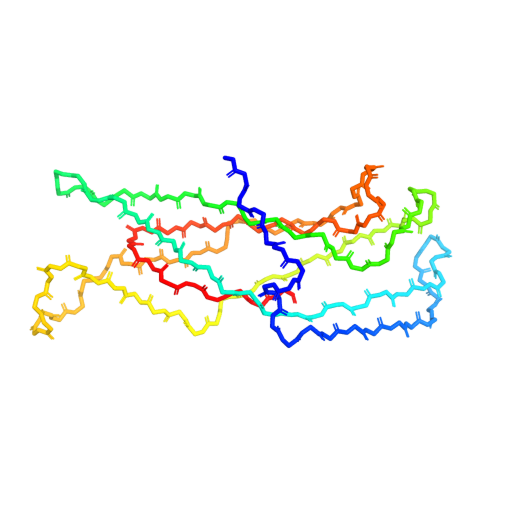62 C CA . GLU A 1 117 ? -2.759 7.036 3.863 1.00 93.00 117 GLU A CA 1
ATOM 863 C C . GLU A 1 117 ? -1.945 5.759 3.677 1.00 93.00 117 GLU A C 1
ATOM 865 O O . GLU A 1 117 ? -1.296 5.278 4.599 1.00 93.00 117 GLU A O 1
ATOM 870 N N . VAL A 1 118 ? -1.974 5.198 2.472 1.00 92.56 118 VAL A N 1
ATOM 871 C CA . VAL A 1 118 ? -1.068 4.122 2.066 1.00 92.56 118 VAL A CA 1
ATOM 872 C C . VAL A 1 118 ? 0.031 4.726 1.214 1.00 92.56 118 VAL A C 1
ATOM 874 O O . VAL A 1 118 ? -0.259 5.393 0.219 1.00 92.56 118 VAL A O 1
ATOM 877 N N . ARG A 1 119 ? 1.287 4.458 1.579 1.00 93.69 119 ARG A N 1
ATOM 878 C CA . ARG A 1 119 ? 2.475 4.892 0.842 1.00 93.69 119 ARG A CA 1
ATOM 879 C C . ARG A 1 119 ? 3.260 3.688 0.340 1.00 93.69 119 ARG A C 1
ATOM 881 O O . ARG A 1 119 ? 3.685 2.842 1.123 1.00 93.69 119 ARG A O 1
ATOM 888 N N . ILE A 1 120 ? 3.490 3.637 -0.967 1.00 92.25 120 ILE A N 1
ATOM 889 C CA . ILE A 1 120 ? 4.317 2.622 -1.620 1.00 92.25 120 ILE A CA 1
ATOM 890 C C . ILE A 1 120 ? 5.514 3.314 -2.253 1.00 92.25 120 ILE A C 1
ATOM 892 O O . ILE A 1 120 ? 5.355 4.124 -3.161 1.00 92.25 120 ILE A O 1
ATOM 896 N N . GLU A 1 121 ? 6.718 2.961 -1.821 1.00 92.44 121 GLU A N 1
ATOM 897 C CA . GLU A 1 121 ? 7.941 3.344 -2.519 1.00 92.44 121 GLU A CA 1
ATOM 898 C C . GLU A 1 121 ? 8.328 2.231 -3.492 1.00 92.44 121 GLU A C 1
ATOM 900 O O . GLU A 1 121 ? 8.589 1.095 -3.087 1.00 92.44 121 GLU A O 1
ATOM 905 N N . ALA A 1 122 ? 8.389 2.556 -4.779 1.00 88.12 122 ALA A N 1
ATOM 906 C CA . ALA A 1 122 ? 8.860 1.657 -5.819 1.00 88.12 122 ALA A CA 1
ATOM 907 C C . ALA A 1 122 ? 10.148 2.198 -6.440 1.00 88.12 122 ALA A C 1
ATOM 909 O O . ALA A 1 122 ? 10.278 3.391 -6.698 1.00 88.12 122 ALA A O 1
ATOM 910 N N . GLN A 1 123 ? 11.093 1.301 -6.713 1.00 84.56 123 GLN A N 1
ATOM 911 C CA . GLN A 1 123 ? 12.299 1.611 -7.470 1.00 84.56 123 GLN A CA 1
ATOM 912 C C . GLN A 1 123 ? 12.255 0.892 -8.814 1.00 84.56 123 GLN A C 1
ATOM 914 O O . GLN A 1 123 ? 12.036 -0.322 -8.865 1.00 84.56 123 GLN A O 1
ATOM 919 N N . VAL A 1 124 ? 12.532 1.636 -9.881 1.00 78.00 124 VAL A N 1
ATOM 920 C CA . VAL A 1 124 ? 12.695 1.123 -11.245 1.00 78.00 124 VAL A CA 1
ATOM 921 C C . VAL A 1 124 ? 14.069 1.476 -11.791 1.00 78.00 124 VAL A C 1
ATOM 923 O O . VAL A 1 124 ? 14.601 2.546 -11.503 1.00 78.00 124 VAL A O 1
ATOM 926 N N . THR A 1 125 ? 14.660 0.573 -12.569 1.00 72.06 125 THR A N 1
ATOM 927 C CA . THR A 1 125 ? 15.949 0.803 -13.246 1.00 72.06 125 THR A CA 1
ATOM 928 C C . THR A 1 125 ? 15.805 1.124 -14.734 1.00 72.06 125 THR A C 1
ATOM 930 O O . THR A 1 125 ? 16.761 1.578 -15.342 1.00 72.06 125 THR A O 1
ATOM 933 N N . GLU A 1 126 ? 14.631 0.925 -15.334 1.00 66.06 126 GLU A N 1
ATOM 934 C CA . GLU A 1 126 ? 14.313 1.312 -16.719 1.00 66.06 126 GLU A CA 1
ATOM 935 C C . GLU A 1 126 ? 12.854 1.802 -16.790 1.00 66.06 126 GLU A C 1
ATOM 937 O O . GLU A 1 126 ? 12.151 1.729 -15.783 1.00 66.06 126 GLU A O 1
ATOM 942 N N . ALA A 1 127 ? 12.396 2.335 -17.930 1.00 58.50 127 ALA A N 1
ATOM 943 C CA . ALA A 1 127 ? 11.002 2.761 -18.079 1.00 58.50 127 ALA A CA 1
ATOM 944 C C . ALA A 1 127 ? 10.062 1.543 -17.988 1.00 58.50 127 ALA A C 1
ATOM 946 O O . ALA A 1 127 ? 10.172 0.586 -18.760 1.00 58.50 127 ALA A O 1
ATOM 947 N N . VAL A 1 128 ? 9.155 1.548 -17.010 1.00 53.78 128 VAL A N 1
ATOM 948 C CA . VAL A 1 128 ? 8.242 0.436 -16.733 1.00 53.78 128 VAL A CA 1
ATOM 949 C C . VAL A 1 128 ? 6.840 0.971 -16.463 1.00 53.78 128 VAL A C 1
ATOM 951 O O . VAL A 1 128 ? 6.634 1.818 -15.598 1.00 53.78 128 VAL A O 1
ATOM 954 N N . GLN A 1 129 ? 5.848 0.397 -17.140 1.00 53.31 129 GLN A N 1
ATOM 955 C CA . GLN A 1 129 ? 4.450 0.539 -16.749 1.00 53.31 129 GLN A CA 1
ATOM 956 C C . GLN A 1 129 ? 4.135 -0.458 -15.640 1.00 53.31 129 GLN A C 1
ATOM 958 O O . GLN A 1 129 ? 4.270 -1.678 -15.813 1.00 53.31 129 GLN A O 1
ATOM 963 N N . ILE A 1 130 ? 3.695 0.051 -14.496 1.00 54.91 130 ILE A N 1
ATOM 964 C CA . ILE A 1 130 ? 3.468 -0.739 -13.295 1.00 54.91 130 ILE A CA 1
ATOM 965 C C . ILE A 1 130 ? 1.993 -0.678 -12.922 1.00 54.91 130 ILE A C 1
ATOM 967 O O . ILE A 1 130 ? 1.367 0.381 -12.924 1.00 54.91 130 ILE A O 1
ATOM 971 N N . ARG A 1 131 ? 1.412 -1.826 -12.567 1.00 65.56 131 ARG A N 1
ATOM 972 C CA . ARG A 1 131 ? 0.182 -1.828 -11.776 1.00 65.56 131 ARG A CA 1
ATOM 973 C C . ARG A 1 131 ? 0.483 -2.305 -10.375 1.00 65.56 131 ARG A C 1
ATOM 975 O O . ARG A 1 131 ? 1.208 -3.282 -10.197 1.00 65.56 131 ARG A O 1
ATOM 982 N N . PHE A 1 132 ? -0.077 -1.602 -9.408 1.00 53.88 132 PHE A N 1
ATOM 983 C CA . PHE A 1 132 ? -0.060 -1.989 -8.010 1.00 53.88 132 PHE A CA 1
ATOM 984 C C . PHE A 1 132 ? -1.375 -2.672 -7.680 1.00 53.88 132 PHE A C 1
ATOM 986 O O . PHE A 1 132 ? -2.420 -2.205 -8.129 1.00 53.88 132 PHE A O 1
ATOM 993 N N . GLU A 1 133 ? -1.314 -3.738 -6.892 1.00 56.38 133 GLU A N 1
ATOM 994 C CA . GLU A 1 133 ? -2.430 -4.123 -6.028 1.00 56.38 133 GLU A CA 1
ATOM 995 C C . GLU A 1 133 ? -2.126 -3.589 -4.620 1.00 56.38 133 GLU A C 1
ATOM 997 O O . GLU A 1 133 ? -0.990 -3.720 -4.147 1.00 56.38 133 GLU A O 1
ATOM 1002 N N . LEU A 1 134 ? -3.111 -2.897 -4.049 1.00 52.22 134 LEU A N 1
ATOM 1003 C CA . LEU A 1 134 ? -3.146 -2.223 -2.748 1.00 52.22 134 LEU A CA 1
ATOM 1004 C C . LEU A 1 134 ? -3.941 -3.074 -1.764 1.00 52.22 134 LEU A C 1
ATOM 1006 O O . LEU A 1 134 ? -5.019 -3.532 -2.197 1.00 52.22 134 LEU A O 1
#

Secondary structure (DSSP, 8-state):
--EEEPGGG-EEEEEEEEE---GGG--EEEEEEEEEEEEE----BTTB---EEEEEEEEES----GGG--------EEEEEEE--TT--TTSS--TT--EEEEEEEEEE-TTT-SEEEEEEEEESS-EEEEEE-

Foldseek 3Di:
DADEDEPVQWAPWDWDWDQDCDPPRQGIDIDIKTKGKDWDADDDDDPDQDKDKHKYKYFDDDQAAPVNDDDDDDDKDWDPKDADDPPDDPPDPDPVFWDKDWPDWDWDQDNVRSTIMIMTIMMTRHTMTTMMID

Sequence (134 aa):
MATKIQSDQIQNLQQLDAVVAGPNDAKQLFVIDGQSHSDLDVSYQDNITLSNNEIFAALLGLGLKNEQFVRAIATALFTKTTVDYPGRAPAQPAATGAACKIVAVDADCDDESGQVEVRIEAQVTEAVQIRFEL

pLDDT: mean 78.59, std 14.96, range [43.16, 95.5]